Protein AF-F7RRT3-F1 (afdb_monomer_lite)

pLDDT: mean 93.87, std 8.5, range [53.25, 98.69]

Radius of gyration: 14.4 Å; chains: 1; bounding box: 31×27×45 Å

Foldseek 3Di:
DQLVLLVVVCVVQVQQFLQARHDDPDDDPDDPVVSVVVSVVRRVVLSVCSVLLVLLLVVCVQWDFDPDWDPPDKLVRLQVLSCVPRNHGGSSSNVSSCVSNVWDWDDDPVDSIITTRTDPVSSVVSSVD

Secondary structure (DSSP, 8-state):
-HHHHHHHHHHHSTTEETTEESS-SS-S---HHHHHHHHHHHHHHHHH-HHHHHHHHHHHTTSPEEEEEEEEEEHHHHHHHHHHHH----HHHHHHHHHHTT--EEE-TTSS-EEEEE-HHHHHHHHH-

Sequence (129 aa):
MSKEQIQAVIDLIPELTDFGIGIYKKGRGLSQKEKSDEFSKSQADLLKSTEAFNKTVEWLSQVKQIKNINSKRSSYGLKDLAEKKIGYITNGVFIAAAVHSGFKYKIDENSPNALFNMSEKSLKEIEKA

Structure (mmCIF, N/CA/C/O backbone):
data_AF-F7RRT3-F1
#
_entry.id   AF-F7RRT3-F1
#
loop_
_atom_site.group_PDB
_atom_site.id
_atom_site.type_symbol
_atom_site.label_atom_id
_atom_site.label_alt_id
_atom_site.label_comp_id
_atom_site.label_asym_id
_atom_site.label_entity_id
_atom_site.label_seq_id
_atom_site.pdbx_PDB_ins_code
_atom_site.Cartn_x
_atom_site.Cartn_y
_atom_site.Cartn_z
_atom_site.occupancy
_atom_site.B_iso_or_equiv
_atom_site.auth_seq_id
_atom_site.auth_comp_id
_atom_site.auth_asym_id
_atom_site.auth_atom_id
_atom_site.pdbx_PDB_model_num
ATOM 1 N N . MET A 1 1 ? 9.809 -13.742 4.500 1.00 66.31 1 MET A N 1
ATOM 2 C CA . MET A 1 1 ? 8.395 -13.645 4.928 1.00 66.31 1 MET A CA 1
ATOM 3 C C . MET A 1 1 ? 7.698 -12.456 4.271 1.00 66.31 1 MET A C 1
ATOM 5 O O . MET A 1 1 ? 6.701 -12.660 3.596 1.00 66.31 1 MET A O 1
ATOM 9 N N . SER A 1 2 ? 8.209 -11.228 4.414 1.00 85.88 2 SER A N 1
ATOM 10 C CA . SER A 1 2 ? 7.563 -10.025 3.860 1.00 85.88 2 SER A CA 1
ATOM 11 C C . SER A 1 2 ? 7.653 -9.888 2.339 1.00 85.88 2 SER A C 1
ATOM 13 O O . SER A 1 2 ? 6.704 -9.425 1.717 1.00 85.88 2 SER A O 1
ATOM 15 N N . LYS A 1 3 ? 8.735 -10.356 1.704 1.00 95.50 3 LYS A N 1
ATOM 16 C CA . LYS A 1 3 ? 8.825 -10.385 0.235 1.00 95.50 3 LYS A CA 1
ATOM 17 C C . LYS A 1 3 ? 7.780 -11.319 -0.382 1.00 95.50 3 LYS A C 1
ATOM 19 O O . LYS A 1 3 ? 7.145 -10.955 -1.362 1.00 95.50 3 LYS A O 1
ATOM 24 N N . GLU A 1 4 ? 7.581 -12.500 0.200 1.00 97.19 4 GLU A N 1
ATOM 25 C CA . GLU A 1 4 ? 6.590 -13.474 -0.267 1.00 97.19 4 GLU A CA 1
ATOM 26 C C . GLU A 1 4 ? 5.161 -12.948 -0.076 1.00 97.19 4 GLU A C 1
ATOM 28 O O . GLU A 1 4 ? 4.304 -13.174 -0.923 1.00 97.19 4 GLU A O 1
ATOM 33 N N . GLN A 1 5 ? 4.911 -12.186 0.996 1.00 97.94 5 GLN A N 1
ATOM 34 C CA . GLN A 1 5 ? 3.630 -11.506 1.216 1.00 97.94 5 GLN A CA 1
ATOM 35 C C . GLN A 1 5 ? 3.369 -10.419 0.167 1.00 97.94 5 GLN A C 1
ATOM 37 O O . GLN A 1 5 ? 2.262 -10.339 -0.356 1.00 97.94 5 GLN A O 1
ATOM 42 N N . ILE A 1 6 ? 4.382 -9.618 -0.179 1.00 98.06 6 ILE A N 1
ATOM 43 C CA . ILE A 1 6 ? 4.279 -8.633 -1.265 1.00 98.06 6 ILE A CA 1
ATOM 44 C C . ILE A 1 6 ? 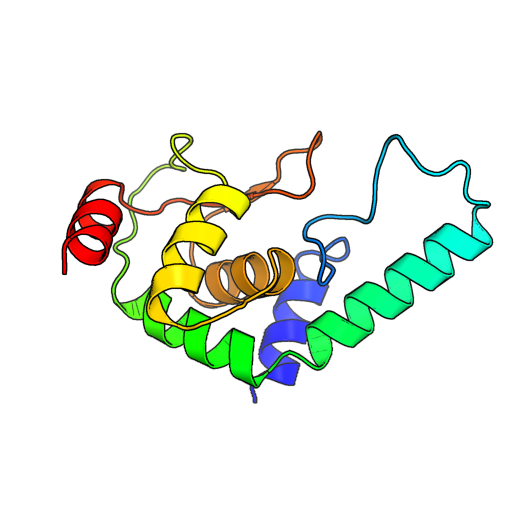4.034 -9.344 -2.603 1.00 98.06 6 ILE A C 1
ATOM 46 O O . ILE A 1 6 ? 3.147 -8.936 -3.350 1.00 98.06 6 ILE A O 1
ATOM 50 N N . GLN A 1 7 ? 4.763 -10.430 -2.881 1.00 98.19 7 GLN A N 1
ATOM 51 C CA . GLN A 1 7 ? 4.581 -11.222 -4.098 1.00 98.19 7 GLN A CA 1
ATOM 52 C C . GLN A 1 7 ? 3.156 -11.772 -4.204 1.00 98.19 7 GLN A C 1
ATOM 54 O O . GLN A 1 7 ? 2.533 -11.611 -5.242 1.00 98.19 7 GLN A O 1
ATOM 59 N N . ALA A 1 8 ? 2.598 -12.320 -3.122 1.00 98.25 8 ALA A N 1
ATOM 60 C CA . ALA A 1 8 ? 1.225 -12.820 -3.121 1.00 98.25 8 ALA A CA 1
ATOM 61 C C . ALA A 1 8 ? 0.192 -11.726 -3.458 1.00 98.25 8 ALA A C 1
ATOM 63 O O . ALA A 1 8 ? -0.829 -12.003 -4.086 1.00 98.25 8 ALA A O 1
ATOM 64 N N . VAL A 1 9 ? 0.449 -10.472 -3.064 1.00 98.12 9 VAL A N 1
ATOM 65 C CA . VAL A 1 9 ? -0.416 -9.348 -3.446 1.00 98.12 9 VAL A CA 1
ATOM 66 C C . VAL A 1 9 ? -0.211 -8.946 -4.907 1.00 98.12 9 VAL A C 1
ATOM 68 O O . VAL A 1 9 ? -1.193 -8.635 -5.575 1.00 98.12 9 VAL A O 1
ATOM 71 N N . ILE A 1 10 ? 1.021 -8.980 -5.423 1.00 97.94 10 ILE A N 1
ATOM 72 C CA . ILE A 1 10 ? 1.294 -8.776 -6.855 1.00 97.94 10 ILE A CA 1
ATOM 73 C C . ILE A 1 10 ? 0.603 -9.859 -7.692 1.00 97.94 10 ILE A C 1
ATOM 75 O O . ILE A 1 10 ? 0.004 -9.546 -8.712 1.00 97.94 10 ILE A O 1
ATOM 79 N N . ASP A 1 11 ? 0.605 -11.113 -7.247 1.00 98.00 11 ASP A N 1
ATOM 80 C CA . ASP A 1 11 ? -0.073 -12.203 -7.955 1.00 98.00 11 ASP A CA 1
ATOM 81 C C . ASP A 1 11 ? -1.597 -11.978 -8.009 1.00 98.00 11 ASP A C 1
ATOM 83 O O . ASP A 1 11 ? -2.248 -12.316 -8.999 1.00 98.00 11 ASP A O 1
ATOM 87 N N . LEU A 1 12 ? -2.171 -11.358 -6.969 1.00 97.69 12 LEU A N 1
ATOM 88 C CA . LEU A 1 12 ? -3.580 -10.954 -6.931 1.00 97.69 12 LEU A CA 1
ATOM 89 C C . LEU A 1 12 ? -3.862 -9.695 -7.769 1.00 97.69 12 LEU A C 1
ATOM 91 O O . LEU A 1 12 ? -4.939 -9.568 -8.351 1.00 97.69 12 LEU A O 1
ATOM 95 N N . ILE A 1 13 ? -2.920 -8.753 -7.804 1.00 97.06 13 ILE A N 1
ATOM 96 C CA . ILE A 1 13 ? -3.023 -7.470 -8.503 1.00 97.06 13 ILE A CA 1
ATOM 97 C C . ILE A 1 13 ? -1.777 -7.303 -9.384 1.00 97.06 13 ILE A C 1
ATOM 99 O O . ILE A 1 13 ? -0.849 -6.588 -8.998 1.00 97.06 13 ILE A O 1
ATOM 103 N N . PRO A 1 14 ? -1.738 -7.923 -10.581 1.00 96.88 14 PRO A N 1
ATOM 104 C CA . PRO A 1 14 ? -0.530 -7.939 -11.407 1.00 96.88 14 PRO A CA 1
ATOM 105 C C . PRO A 1 14 ? -0.040 -6.553 -11.816 1.00 96.88 14 PRO A C 1
ATOM 107 O O . PRO A 1 14 ? 1.153 -6.368 -12.014 1.00 96.88 14 PRO A O 1
ATOM 110 N N . GLU A 1 15 ? -0.942 -5.571 -11.908 1.00 95.56 15 GLU A N 1
ATOM 111 C CA . GLU A 1 15 ? -0.616 -4.174 -12.217 1.00 95.56 15 GLU A CA 1
ATOM 112 C C . GLU A 1 15 ? 0.027 -3.417 -11.042 1.00 95.56 15 GLU A C 1
ATOM 114 O O . GLU A 1 15 ? 0.425 -2.265 -11.212 1.00 95.56 15 GLU A O 1
ATOM 119 N N . LEU A 1 16 ? 0.120 -4.012 -9.849 1.00 97.38 16 LEU A N 1
ATOM 120 C CA . LEU A 1 16 ? 0.699 -3.355 -8.684 1.00 97.38 16 LEU A CA 1
ATOM 121 C C . LEU A 1 16 ? 2.217 -3.187 -8.841 1.00 97.38 16 LEU A C 1
ATOM 123 O O . LEU A 1 16 ? 2.965 -4.135 -9.092 1.00 97.38 16 LEU A O 1
ATOM 127 N N . THR A 1 17 ? 2.661 -1.953 -8.634 1.00 97.19 17 THR A N 1
ATOM 128 C CA . THR A 1 17 ? 4.058 -1.516 -8.650 1.00 97.19 17 THR A CA 1
ATOM 129 C C . THR A 1 17 ? 4.334 -0.618 -7.447 1.00 97.19 17 THR A C 1
ATOM 131 O O . THR A 1 17 ? 3.407 -0.246 -6.729 1.00 97.19 17 THR A O 1
ATOM 134 N N . ASP A 1 18 ? 5.588 -0.220 -7.227 1.00 96.62 18 ASP A N 1
ATOM 135 C CA . ASP A 1 18 ? 5.954 0.698 -6.139 1.00 96.62 18 ASP A CA 1
ATOM 136 C C . ASP A 1 18 ? 5.237 2.062 -6.257 1.00 96.62 18 ASP A C 1
ATOM 138 O O . ASP A 1 18 ? 4.885 2.688 -5.259 1.00 96.62 18 ASP A O 1
ATOM 142 N N . PHE A 1 19 ? 4.896 2.489 -7.477 1.00 94.38 19 PHE A N 1
ATOM 143 C CA . PHE A 1 19 ? 4.110 3.703 -7.720 1.00 94.38 19 PHE A CA 1
ATOM 144 C C . PHE A 1 19 ? 2.623 3.574 -7.316 1.00 94.38 19 PHE A C 1
ATOM 146 O O . PHE A 1 19 ? 1.966 4.570 -6.994 1.00 94.38 19 PHE A O 1
ATOM 153 N N . GLY A 1 20 ? 2.078 2.357 -7.310 1.00 95.44 20 GLY A N 1
ATOM 154 C CA . GLY A 1 20 ? 0.651 2.072 -7.161 1.00 95.44 20 GLY A CA 1
ATOM 155 C C . GLY A 1 20 ? 0.150 1.149 -8.271 1.00 95.44 20 GLY A C 1
ATOM 156 O O . GLY A 1 20 ? 0.874 0.260 -8.712 1.00 95.44 20 GLY A O 1
ATOM 157 N N . ILE A 1 21 ? -1.090 1.346 -8.722 1.00 94.62 21 ILE A N 1
ATOM 158 C CA . ILE A 1 21 ? -1.680 0.545 -9.806 1.00 94.62 21 ILE A CA 1
ATOM 159 C C . ILE A 1 21 ? -1.239 1.080 -11.176 1.00 94.62 21 ILE A C 1
ATOM 161 O O . ILE A 1 21 ? -1.598 2.188 -11.582 1.00 94.62 21 ILE A O 1
ATOM 165 N N . GLY A 1 22 ? -0.464 0.275 -11.899 1.00 90.44 22 GLY A N 1
ATOM 166 C CA . GLY A 1 22 ? 0.134 0.628 -13.179 1.00 90.44 22 GLY A CA 1
ATOM 167 C C . GLY A 1 22 ? 1.227 1.697 -13.063 1.00 90.44 22 GLY A C 1
ATOM 168 O O . GLY A 1 22 ? 1.635 2.106 -11.980 1.00 90.44 22 GLY A O 1
ATOM 169 N N . ILE A 1 23 ? 1.699 2.164 -14.217 1.00 75.81 23 ILE A N 1
ATOM 170 C CA . ILE A 1 23 ? 2.819 3.110 -14.357 1.00 75.81 23 ILE A CA 1
ATOM 171 C C . ILE A 1 23 ? 2.483 4.201 -15.381 1.00 75.81 23 ILE A C 1
ATOM 173 O O . ILE A 1 23 ? 3.160 4.345 -16.384 1.00 75.81 23 ILE A O 1
ATOM 177 N N . TYR A 1 24 ? 1.414 4.971 -15.164 1.00 66.81 24 TYR A N 1
ATOM 178 C CA . TYR A 1 24 ? 0.993 6.086 -16.040 1.00 66.81 24 TYR A CA 1
ATOM 179 C C . TYR A 1 24 ? 0.186 5.672 -17.293 1.00 66.81 24 TYR A C 1
ATOM 181 O O . TYR A 1 24 ? 0.718 5.257 -18.319 1.00 66.81 24 TYR A O 1
ATOM 189 N N . LYS A 1 25 ? -1.137 5.907 -17.268 1.00 55.31 25 LYS A N 1
ATOM 190 C CA . LYS A 1 25 ? -2.014 5.721 -18.446 1.00 55.31 25 LYS A CA 1
ATOM 191 C C . LYS A 1 25 ? -1.926 6.862 -19.480 1.00 55.31 25 LYS A C 1
ATOM 193 O O . LYS A 1 25 ? -2.385 6.684 -20.603 1.00 55.31 25 LYS A O 1
ATOM 198 N N . LYS A 1 26 ? -1.379 8.040 -19.126 1.00 53.25 26 LYS A N 1
ATOM 199 C CA . LYS A 1 26 ? -1.503 9.279 -19.935 1.00 53.25 26 LYS A CA 1
ATOM 200 C C . LYS A 1 26 ? -0.270 10.210 -20.003 1.00 53.25 26 LYS A C 1
ATOM 202 O O . LYS A 1 26 ? -0.446 11.387 -20.299 1.00 53.25 26 LYS A O 1
ATOM 207 N N . GLY A 1 27 ? 0.971 9.770 -19.763 1.00 60.12 27 GLY A N 1
ATOM 208 C CA . GLY A 1 27 ? 2.091 10.726 -19.836 1.00 60.12 27 GLY A CA 1
ATOM 209 C C . GLY A 1 27 ? 3.503 10.151 -19.803 1.00 60.12 27 GLY A C 1
ATOM 210 O O . GLY A 1 27 ? 3.735 9.150 -19.139 1.00 60.12 27 GLY A O 1
ATOM 211 N N . ARG A 1 28 ? 4.397 10.863 -20.514 1.00 65.94 28 ARG A N 1
ATOM 212 C CA . ARG A 1 28 ? 5.864 10.740 -20.718 1.00 65.94 28 ARG A CA 1
ATOM 213 C C . ARG A 1 28 ? 6.338 10.435 -22.140 1.00 65.94 28 ARG A C 1
ATOM 215 O O . ARG A 1 28 ? 7.524 10.569 -22.396 1.00 65.94 28 ARG A O 1
ATOM 222 N N . GLY A 1 29 ? 5.448 10.0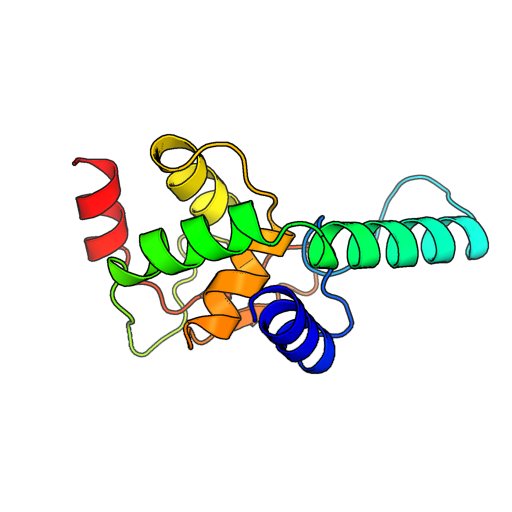98 -23.078 1.00 76.19 29 GLY A N 1
ATOM 223 C CA . GLY A 1 29 ? 5.856 9.844 -24.472 1.00 76.19 29 GLY A CA 1
ATOM 224 C C . GLY A 1 29 ? 6.778 8.628 -24.642 1.00 76.19 29 GLY A C 1
ATOM 225 O O . GLY A 1 29 ? 7.405 8.486 -25.685 1.00 76.19 29 GLY A O 1
ATOM 226 N N . LEU A 1 30 ? 6.853 7.763 -23.625 1.00 80.62 30 LEU A N 1
ATOM 227 C CA . LEU A 1 30 ? 7.702 6.578 -23.612 1.00 80.62 30 LEU A CA 1
ATOM 228 C C . LEU A 1 30 ? 7.277 5.577 -24.686 1.00 80.62 30 LEU A C 1
ATOM 230 O O . LEU A 1 30 ? 6.081 5.332 -24.905 1.00 80.62 30 LEU A O 1
ATOM 234 N N . SER A 1 31 ? 8.273 4.940 -25.291 1.00 87.81 31 SER A N 1
ATOM 235 C CA . SER A 1 31 ? 8.092 3.749 -26.108 1.00 87.81 31 SER A CA 1
ATOM 236 C C . SER A 1 31 ? 7.513 2.597 -25.280 1.00 87.81 31 SER A C 1
ATOM 238 O O . SER A 1 31 ? 7.559 2.580 -24.048 1.00 87.81 31 SER A O 1
ATOM 240 N N . GLN A 1 32 ? 6.977 1.581 -25.959 1.00 86.69 32 GLN A N 1
ATOM 241 C CA . GLN A 1 32 ? 6.447 0.396 -25.275 1.00 86.69 32 GLN A CA 1
ATOM 242 C C . GLN A 1 32 ? 7.526 -0.354 -24.488 1.00 86.69 32 GLN A C 1
ATOM 244 O O . GLN A 1 32 ? 7.237 -0.893 -23.422 1.00 86.69 32 GLN A O 1
ATOM 249 N N . LYS A 1 33 ? 8.771 -0.342 -24.980 1.00 89.25 33 LYS A N 1
ATOM 250 C CA . LYS A 1 33 ? 9.903 -0.948 -24.283 1.00 89.25 33 LYS A CA 1
ATOM 251 C C . LYS A 1 33 ? 10.207 -0.209 -22.980 1.00 89.25 33 LYS A C 1
ATOM 253 O O . LYS A 1 33 ? 10.260 -0.841 -21.937 1.00 89.25 33 LYS A O 1
ATOM 258 N N . GLU A 1 34 ? 10.326 1.116 -23.025 1.00 89.44 34 GLU A N 1
ATOM 259 C CA . GLU A 1 34 ? 10.611 1.919 -21.828 1.00 89.44 34 GLU A CA 1
ATOM 260 C C . GLU A 1 34 ? 9.514 1.784 -20.771 1.00 89.44 34 GLU A C 1
ATOM 262 O O . GLU A 1 34 ? 9.819 1.676 -19.590 1.00 89.44 34 GLU A O 1
ATOM 267 N N . LYS A 1 35 ? 8.240 1.710 -21.181 1.00 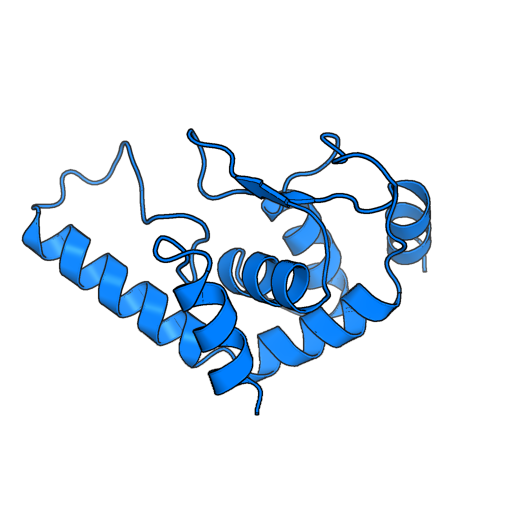88.12 35 LYS A N 1
ATOM 268 C CA . LYS A 1 35 ? 7.145 1.410 -20.247 1.00 88.12 35 LYS A CA 1
ATOM 269 C C . LYS A 1 35 ? 7.319 0.040 -19.601 1.00 88.12 35 LYS A C 1
ATOM 271 O O . LYS A 1 35 ? 7.175 -0.080 -18.393 1.00 88.12 35 LYS A O 1
ATOM 276 N N . SER A 1 36 ? 7.633 -0.989 -20.385 1.00 90.19 36 SER A N 1
ATOM 277 C CA . SER A 1 36 ? 7.874 -2.326 -19.834 1.0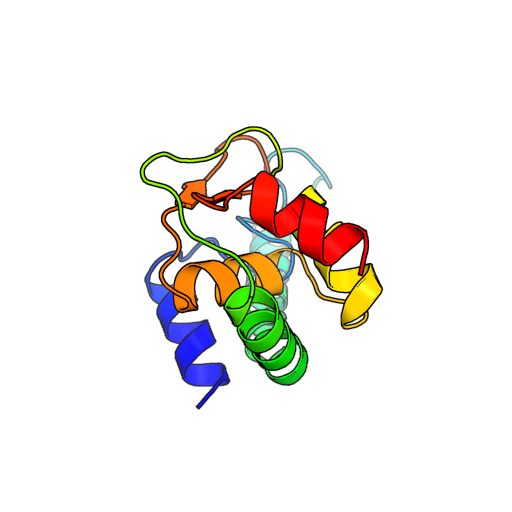0 90.19 36 SER A CA 1
ATOM 278 C C . SER A 1 36 ? 9.044 -2.322 -18.847 1.00 90.19 36 SER A C 1
ATOM 280 O O . SER A 1 36 ? 8.926 -2.890 -17.766 1.00 90.19 36 SER A O 1
ATOM 282 N N . ASP A 1 37 ? 10.140 -1.643 -19.188 1.00 91.62 37 ASP A N 1
ATOM 283 C CA . ASP A 1 37 ? 11.331 -1.547 -18.344 1.00 91.62 37 ASP A CA 1
ATOM 284 C C . ASP A 1 37 ? 11.033 -0.773 -17.042 1.00 91.62 37 ASP A C 1
ATOM 286 O O . ASP A 1 37 ? 11.402 -1.225 -15.956 1.00 91.62 37 ASP A O 1
ATOM 290 N N . GLU A 1 38 ? 10.308 0.354 -17.117 1.00 92.00 38 GLU A N 1
ATOM 291 C CA . GLU A 1 38 ? 9.854 1.109 -15.939 1.00 92.00 38 GLU A CA 1
ATOM 292 C C . GLU A 1 38 ? 8.910 0.282 -15.058 1.00 92.00 38 GLU A C 1
ATOM 294 O O . GLU A 1 38 ? 9.043 0.300 -13.833 1.00 92.00 38 GLU A O 1
ATOM 299 N N . PHE A 1 39 ? 7.992 -0.474 -15.664 1.00 93.88 39 PHE A N 1
ATOM 300 C CA . PHE A 1 39 ? 7.057 -1.335 -14.944 1.00 93.88 39 PHE A CA 1
ATOM 301 C C . PHE A 1 39 ? 7.794 -2.431 -14.181 1.00 93.88 39 PHE A C 1
ATOM 303 O O . PHE A 1 39 ? 7.639 -2.550 -12.965 1.00 93.88 39 PHE A O 1
ATOM 310 N N . SER A 1 40 ? 8.636 -3.199 -14.877 1.00 94.62 40 SER A N 1
ATOM 311 C CA . SER A 1 40 ? 9.406 -4.285 -14.273 1.00 94.62 40 SER A CA 1
ATOM 312 C C . SER A 1 40 ? 10.330 -3.771 -13.175 1.00 94.62 40 SER A C 1
ATOM 314 O O . SER A 1 40 ? 10.426 -4.389 -12.115 1.00 94.62 40 SER A O 1
ATOM 316 N N . LYS A 1 41 ? 10.964 -2.610 -13.383 1.00 95.81 41 LYS A N 1
ATOM 317 C CA . LYS A 1 41 ? 11.774 -1.962 -12.351 1.00 95.81 41 LYS A CA 1
ATOM 318 C C . LYS A 1 41 ? 10.929 -1.571 -11.138 1.00 95.81 41 LYS A C 1
ATOM 320 O O . LYS A 1 41 ? 11.291 -1.926 -10.022 1.00 95.81 41 LYS A O 1
ATOM 325 N N . SER A 1 42 ? 9.800 -0.895 -11.341 1.00 96.06 42 SER A N 1
ATOM 326 C CA . SER A 1 42 ? 8.947 -0.437 -10.240 1.00 96.06 42 SER A CA 1
ATOM 327 C C . SER A 1 42 ? 8.330 -1.601 -9.455 1.00 96.06 42 SER A C 1
ATOM 329 O O . SER A 1 42 ? 8.235 -1.536 -8.232 1.00 96.06 42 SER A O 1
ATOM 331 N N . GLN A 1 43 ? 7.965 -2.704 -10.111 1.00 96.75 43 GLN A N 1
ATOM 332 C CA . GLN A 1 43 ? 7.515 -3.915 -9.420 1.00 96.75 43 GLN A CA 1
ATOM 333 C C . GLN A 1 43 ? 8.658 -4.594 -8.641 1.00 96.75 43 GLN A C 1
ATOM 335 O O . GLN A 1 43 ? 8.464 -5.038 -7.508 1.00 96.75 43 GLN A O 1
ATOM 340 N N . ALA A 1 44 ? 9.872 -4.628 -9.202 1.00 97.38 44 ALA A N 1
ATOM 341 C CA . ALA A 1 44 ? 11.047 -5.147 -8.505 1.00 97.38 44 ALA A CA 1
ATOM 342 C C . ALA A 1 44 ? 11.437 -4.295 -7.286 1.00 97.38 44 ALA A C 1
ATOM 344 O O . ALA A 1 44 ? 11.907 -4.843 -6.289 1.00 97.38 44 ALA A O 1
ATOM 345 N N . ASP A 1 45 ? 11.250 -2.978 -7.353 1.00 97.75 45 ASP A N 1
ATOM 346 C CA . ASP A 1 45 ? 11.494 -2.074 -6.230 1.00 97.75 45 ASP A CA 1
ATOM 347 C C . ASP A 1 45 ? 10.455 -2.286 -5.119 1.00 97.75 45 ASP A C 1
ATOM 349 O O . ASP A 1 45 ? 10.842 -2.442 -3.961 1.00 97.75 45 ASP A O 1
ATOM 353 N N . LEU A 1 46 ? 9.173 -2.475 -5.461 1.00 97.75 46 LEU A N 1
ATOM 354 C CA . LEU A 1 46 ? 8.137 -2.849 -4.490 1.00 97.75 46 LEU A CA 1
ATOM 355 C C . LEU A 1 46 ? 8.496 -4.136 -3.731 1.00 97.75 46 LEU A C 1
ATOM 357 O O . LEU A 1 46 ? 8.396 -4.184 -2.507 1.00 97.75 46 LEU A O 1
ATOM 361 N N . LEU A 1 47 ? 8.973 -5.167 -4.436 1.00 97.75 47 LEU A N 1
ATOM 362 C CA . LEU A 1 47 ? 9.399 -6.436 -3.827 1.00 97.75 47 LEU A CA 1
ATOM 363 C C . LEU A 1 47 ? 10.575 -6.291 -2.847 1.00 97.75 47 LEU A C 1
ATOM 365 O O . LEU A 1 47 ? 10.772 -7.160 -1.994 1.00 97.75 47 LEU A O 1
ATOM 369 N N . LYS A 1 48 ? 11.376 -5.228 -2.969 1.00 97.56 48 LYS A N 1
ATOM 370 C CA . LYS A 1 48 ? 12.495 -4.933 -2.062 1.00 97.56 48 LYS A CA 1
ATOM 371 C C . LYS A 1 48 ? 12.068 -4.095 -0.856 1.00 97.56 48 LYS A C 1
ATOM 373 O O . LYS A 1 48 ? 12.784 -4.102 0.143 1.00 97.56 48 LYS A O 1
ATOM 378 N N . SER A 1 49 ? 10.914 -3.430 -0.906 1.00 97.19 49 SER A N 1
ATOM 379 C CA . SER A 1 49 ? 10.396 -2.517 0.128 1.00 97.19 49 SER A CA 1
ATOM 380 C C . SER A 1 49 ? 9.833 -3.229 1.370 1.00 97.19 49 SER A C 1
ATOM 382 O O . SER A 1 49 ? 8.799 -2.852 1.920 1.00 97.19 49 SER A O 1
ATOM 384 N N . THR A 1 50 ? 10.515 -4.271 1.844 1.00 97.88 50 THR A N 1
ATOM 385 C CA . THR A 1 50 ? 10.048 -5.161 2.917 1.00 97.88 50 THR A CA 1
ATOM 386 C C . THR A 1 50 ? 9.951 -4.481 4.282 1.00 97.88 50 THR A C 1
ATOM 388 O O . THR A 1 50 ? 9.020 -4.757 5.038 1.00 97.88 50 THR A O 1
ATOM 391 N N . GLU A 1 51 ? 10.879 -3.579 4.607 1.00 97.31 51 GLU A N 1
ATOM 392 C CA . GLU A 1 51 ? 10.851 -2.823 5.864 1.00 97.31 51 GLU A CA 1
ATOM 393 C C . GLU A 1 51 ? 9.665 -1.849 5.903 1.00 97.31 51 GLU A C 1
ATOM 395 O O . GLU A 1 51 ? 8.892 -1.844 6.862 1.00 97.31 51 GLU A O 1
ATOM 400 N N . ALA A 1 52 ? 9.488 -1.066 4.835 1.00 98.00 52 ALA A N 1
ATOM 401 C CA . ALA A 1 52 ? 8.376 -0.131 4.687 1.00 98.00 52 ALA A CA 1
ATOM 402 C C . ALA A 1 52 ? 7.021 -0.861 4.716 1.00 98.00 52 ALA A C 1
ATOM 404 O O . ALA A 1 52 ? 6.083 -0.414 5.380 1.00 98.00 52 ALA A O 1
ATOM 405 N N . PHE A 1 53 ? 6.938 -2.022 4.062 1.00 98.56 53 PHE A N 1
ATOM 406 C CA . PHE A 1 53 ? 5.768 -2.894 4.105 1.00 98.56 53 PHE A CA 1
ATOM 407 C C . PHE A 1 53 ? 5.426 -3.326 5.533 1.00 98.56 53 PHE A C 1
ATOM 409 O O . PHE A 1 53 ? 4.298 -3.118 5.973 1.00 98.56 53 PHE A O 1
ATOM 416 N N . ASN A 1 54 ? 6.396 -3.847 6.289 1.00 98.31 54 ASN A N 1
ATOM 417 C CA . ASN A 1 54 ? 6.168 -4.308 7.660 1.00 98.31 54 ASN A CA 1
ATOM 418 C C . ASN A 1 54 ? 5.692 -3.179 8.584 1.00 98.31 54 ASN A C 1
ATOM 420 O O . ASN A 1 54 ? 4.706 -3.353 9.299 1.00 98.31 54 ASN A O 1
ATOM 424 N N . LYS A 1 55 ? 6.332 -2.002 8.518 1.00 97.94 55 LYS A N 1
ATOM 425 C CA . LYS A 1 55 ? 5.899 -0.816 9.279 1.00 97.94 55 LYS A CA 1
ATOM 426 C C . LYS A 1 55 ? 4.471 -0.406 8.924 1.00 97.94 55 LYS A C 1
ATOM 428 O O . LYS A 1 55 ? 3.696 -0.016 9.793 1.00 97.94 55 LYS A O 1
ATOM 433 N N . THR A 1 56 ? 4.108 -0.518 7.647 1.00 98.50 56 THR A N 1
ATOM 434 C CA . THR A 1 56 ? 2.758 -0.185 7.186 1.00 98.50 56 THR A CA 1
ATOM 435 C C . THR A 1 56 ? 1.730 -1.199 7.681 1.00 98.50 56 THR A C 1
ATOM 437 O O . THR A 1 56 ? 0.667 -0.793 8.139 1.00 98.50 56 THR A O 1
ATOM 440 N N . VAL A 1 57 ? 2.039 -2.499 7.663 1.00 98.44 57 VAL A N 1
ATOM 441 C CA . VAL A 1 57 ? 1.177 -3.547 8.243 1.00 98.44 57 VAL A CA 1
ATOM 442 C C . VAL A 1 57 ? 0.958 -3.312 9.741 1.00 98.44 57 VAL A C 1
ATOM 444 O O . VAL A 1 57 ? -0.173 -3.393 10.219 1.00 98.44 57 VAL A O 1
ATOM 447 N N . GLU A 1 58 ? 2.014 -2.963 10.478 1.00 98.06 58 GLU A N 1
ATOM 448 C CA . GLU A 1 58 ? 1.914 -2.632 11.901 1.00 98.06 58 GLU A CA 1
ATOM 449 C C . GLU A 1 58 ? 1.031 -1.397 12.133 1.00 98.06 58 GLU A C 1
ATOM 451 O O . GLU A 1 58 ? 0.120 -1.429 12.962 1.00 98.06 58 GLU A O 1
ATOM 456 N N . TRP A 1 59 ? 1.217 -0.332 11.353 1.00 97.94 59 TRP A N 1
ATOM 457 C CA . TRP A 1 59 ? 0.363 0.856 11.417 1.00 97.94 59 TRP A CA 1
ATOM 458 C C . TRP A 1 59 ? -1.109 0.529 11.115 1.00 97.94 59 TRP A C 1
ATOM 460 O O . TRP A 1 59 ? -2.015 0.962 11.831 1.00 97.94 59 TRP A O 1
ATOM 470 N N . LEU A 1 60 ? -1.354 -0.303 10.100 1.00 98.25 60 LEU A N 1
ATOM 471 C CA . LEU A 1 60 ? -2.689 -0.736 9.688 1.00 98.25 60 LEU A CA 1
ATOM 472 C C . LEU A 1 60 ? -3.407 -1.583 10.742 1.00 98.25 60 LEU A C 1
ATOM 474 O O . LEU A 1 60 ? -4.638 -1.603 10.747 1.00 98.25 60 LEU A O 1
ATOM 478 N N . SER A 1 61 ? -2.685 -2.228 11.662 1.00 97.69 61 SER A N 1
ATOM 479 C CA . SER A 1 61 ? -3.290 -3.019 12.744 1.00 97.69 61 SER A CA 1
ATOM 480 C C . SER A 1 61 ? -4.169 -2.181 13.691 1.00 97.69 61 SER A C 1
ATOM 482 O O . SER A 1 61 ? -5.063 -2.708 14.353 1.00 97.69 61 SER A O 1
ATOM 484 N N . GLN A 1 62 ? -3.971 -0.859 13.705 1.00 97.06 62 GLN A N 1
ATOM 485 C CA . GLN A 1 62 ? -4.752 0.108 14.481 1.00 97.06 62 GLN A CA 1
ATOM 486 C C . GLN A 1 62 ? -6.001 0.600 13.724 1.00 97.06 62 GLN A C 1
ATOM 488 O O . GLN A 1 62 ? -6.911 1.196 14.312 1.00 97.06 62 GLN A O 1
ATOM 493 N N . VAL A 1 63 ? -6.068 0.369 12.409 1.00 97.88 63 VAL A N 1
ATOM 494 C CA . VAL A 1 63 ? -7.138 0.866 11.539 1.00 97.88 63 VAL A CA 1
ATOM 495 C C . VAL A 1 63 ? -8.300 -0.122 11.524 1.00 97.88 63 VAL A C 1
ATOM 497 O O . VAL A 1 63 ? -8.171 -1.281 11.137 1.00 97.88 63 VAL A O 1
ATOM 500 N N . LYS A 1 64 ? -9.493 0.349 11.897 1.00 97.75 64 LYS A N 1
ATOM 501 C CA . LYS A 1 64 ? -10.695 -0.492 11.915 1.00 97.75 64 LYS A CA 1
ATOM 502 C C . LYS A 1 64 ? -11.295 -0.627 10.519 1.00 97.75 64 LYS A C 1
ATOM 504 O O . LYS A 1 64 ? -11.422 0.358 9.789 1.00 97.75 64 LYS A O 1
ATOM 509 N N . GLN A 1 65 ? -11.750 -1.831 10.192 1.00 97.94 65 GLN A N 1
ATOM 510 C CA . GLN A 1 65 ? -12.517 -2.097 8.978 1.00 97.94 65 GLN A CA 1
ATOM 511 C C . GLN A 1 65 ? -13.991 -1.695 9.132 1.00 97.94 65 GLN A C 1
ATOM 513 O O . GLN A 1 65 ? -14.577 -1.797 10.211 1.00 97.94 65 GLN A O 1
ATOM 518 N N . ILE A 1 66 ? -14.613 -1.279 8.029 1.00 98.12 66 ILE A N 1
ATOM 519 C CA . ILE A 1 66 ? -16.065 -1.099 7.896 1.00 98.12 66 ILE A CA 1
ATOM 520 C C . ILE A 1 66 ? -16.628 -2.017 6.801 1.00 98.12 66 ILE A C 1
ATOM 522 O O . ILE A 1 66 ? -15.888 -2.615 6.022 1.00 98.12 66 ILE A O 1
ATOM 526 N N . LYS A 1 67 ? -17.959 -2.157 6.733 1.00 96.62 67 LYS A N 1
ATOM 527 C CA . LYS A 1 67 ? -18.610 -3.083 5.785 1.00 96.62 67 LYS A CA 1
ATOM 528 C C . LYS A 1 67 ? -18.411 -2.690 4.314 1.00 96.62 67 LYS A C 1
ATOM 530 O O . LYS A 1 67 ? -18.196 -3.571 3.482 1.00 96.62 67 LYS A O 1
ATOM 535 N N . ASN A 1 68 ? -18.480 -1.390 4.024 1.00 97.00 68 ASN A N 1
ATOM 536 C CA . ASN A 1 68 ? -18.462 -0.826 2.672 1.00 97.00 68 ASN A CA 1
ATOM 537 C C . ASN A 1 68 ? -17.125 -0.139 2.375 1.00 97.00 68 ASN A C 1
ATOM 539 O O . ASN A 1 68 ? -16.457 0.337 3.290 1.00 97.00 68 ASN A O 1
ATOM 543 N N . ILE A 1 69 ? -16.760 -0.039 1.096 1.00 98.00 69 ILE A N 1
ATOM 544 C CA . ILE A 1 69 ? -15.612 0.770 0.667 1.00 98.00 69 ILE A CA 1
ATOM 545 C C . ILE A 1 69 ? -15.834 2.227 1.087 1.00 98.00 69 ILE A C 1
ATOM 547 O O . ILE A 1 69 ? -16.901 2.795 0.843 1.00 98.00 69 ILE A O 1
ATOM 551 N N . ASN A 1 70 ? -14.825 2.828 1.715 1.00 96.44 70 ASN A N 1
ATOM 552 C CA . ASN A 1 70 ? -14.826 4.240 2.060 1.00 96.44 70 ASN A CA 1
ATOM 553 C C . ASN A 1 70 ? -14.183 5.035 0.917 1.00 96.44 70 ASN A C 1
ATOM 555 O O . ASN A 1 70 ? -13.015 4.834 0.600 1.00 96.44 70 ASN A O 1
ATOM 559 N N . SER A 1 71 ? -14.936 5.950 0.309 1.00 94.69 71 SER A N 1
ATOM 560 C CA . SER A 1 71 ? -14.461 6.796 -0.792 1.00 94.69 71 SER A CA 1
ATOM 561 C C . SER A 1 71 ? -13.912 8.156 -0.350 1.00 94.69 71 SER A C 1
ATOM 563 O O . SER A 1 71 ? -13.551 8.965 -1.199 1.00 94.69 71 SER A O 1
ATOM 565 N N . LYS A 1 72 ? -13.847 8.442 0.959 1.00 95.12 72 LYS A N 1
ATOM 566 C CA . LYS A 1 72 ? -13.377 9.744 1.470 1.00 95.12 72 LYS A CA 1
ATOM 567 C C . LYS A 1 72 ? -11.884 9.978 1.261 1.00 95.12 72 LYS A C 1
ATOM 569 O O . LYS A 1 72 ? -11.467 11.126 1.153 1.00 95.12 72 LYS A O 1
ATOM 574 N N . ARG A 1 73 ? -11.085 8.909 1.254 1.00 94.50 73 ARG A N 1
ATOM 575 C CA . ARG A 1 73 ? -9.632 8.957 1.068 1.00 94.50 73 ARG A CA 1
ATOM 576 C C . ARG A 1 73 ? -9.216 7.839 0.121 1.00 94.50 73 ARG A C 1
ATOM 578 O O . ARG A 1 73 ? -9.645 6.699 0.289 1.00 94.50 73 ARG A O 1
ATOM 585 N N . SER A 1 74 ? -8.383 8.172 -0.856 1.00 97.12 74 SER A N 1
ATOM 586 C CA . SER A 1 74 ? -7.687 7.182 -1.671 1.00 97.12 74 SER A CA 1
ATOM 587 C C . SER A 1 74 ? -6.439 6.670 -0.961 1.00 97.12 74 SER A C 1
ATOM 589 O O . SER A 1 74 ? -6.009 7.238 0.045 1.00 97.12 74 SER A O 1
ATOM 591 N N . SER A 1 75 ? -5.837 5.615 -1.501 1.00 97.69 75 SER A N 1
ATOM 592 C CA . SER A 1 75 ? -4.568 5.062 -1.035 1.00 97.69 75 SER A CA 1
ATOM 593 C C . SER A 1 75 ? -3.488 6.133 -0.919 1.00 97.69 75 SER A C 1
ATOM 595 O O . SER A 1 75 ? -2.760 6.114 0.058 1.00 97.69 75 SER A O 1
ATOM 597 N N . TYR A 1 76 ? -3.451 7.123 -1.817 1.00 96.31 76 TYR A N 1
ATOM 598 C CA . TYR A 1 76 ? -2.513 8.244 -1.732 1.00 96.31 76 TYR A CA 1
ATOM 599 C C . TYR A 1 76 ? -2.719 9.082 -0.461 1.00 96.31 76 TYR A C 1
ATOM 601 O O . TYR A 1 76 ? -1.782 9.313 0.296 1.00 96.31 76 TYR A O 1
ATOM 609 N N . GLY A 1 77 ? -3.963 9.478 -0.172 1.00 96.56 77 GLY A N 1
ATOM 610 C CA . GLY A 1 77 ? -4.268 10.250 1.038 1.00 96.56 77 GLY A CA 1
ATOM 611 C C . GLY A 1 77 ? -4.111 9.444 2.332 1.00 96.56 77 GLY A C 1
ATOM 612 O O . GLY A 1 77 ? -3.822 10.008 3.385 1.00 96.56 77 GLY A O 1
ATOM 613 N N . LEU A 1 78 ? -4.304 8.124 2.273 1.00 97.56 78 LEU A N 1
ATOM 614 C CA . LEU A 1 78 ? -4.066 7.221 3.401 1.00 97.56 78 LEU A CA 1
ATOM 615 C C . LEU A 1 78 ? -2.567 6.971 3.622 1.00 97.56 78 LEU A C 1
ATOM 617 O O . LEU A 1 78 ? -2.113 6.974 4.764 1.00 97.56 78 LEU A O 1
ATOM 621 N N . LYS A 1 79 ? -1.801 6.827 2.538 1.00 97.38 79 LYS A N 1
ATOM 622 C CA . LYS A 1 79 ? -0.340 6.740 2.532 1.00 97.38 79 LYS A CA 1
ATOM 623 C C . LYS A 1 79 ? 0.263 7.984 3.178 1.00 97.38 79 LYS A C 1
ATOM 625 O O . LYS A 1 79 ? 1.020 7.839 4.125 1.00 97.38 79 LYS A O 1
ATOM 630 N N . ASP A 1 80 ? -0.142 9.185 2.761 1.00 96.69 80 ASP A N 1
ATOM 631 C CA . ASP A 1 80 ? 0.338 10.444 3.357 1.00 96.69 80 ASP A CA 1
ATOM 632 C C . ASP A 1 80 ? 0.046 10.531 4.868 1.00 96.69 80 ASP A C 1
ATOM 634 O O . ASP A 1 80 ? 0.811 11.122 5.630 1.00 96.69 80 ASP A O 1
ATOM 638 N N . LEU A 1 81 ? -1.066 9.946 5.330 1.00 96.56 81 LEU A N 1
ATOM 639 C CA . LEU A 1 81 ? -1.376 9.876 6.758 1.00 96.56 81 LEU A CA 1
ATOM 640 C C . LEU A 1 81 ? -0.424 8.925 7.497 1.00 96.56 81 LEU A C 1
ATOM 642 O O . LEU A 1 81 ? 0.076 9.281 8.565 1.00 96.56 81 LEU A O 1
ATOM 646 N N . ALA A 1 82 ? -0.177 7.738 6.941 1.00 97.12 82 ALA A N 1
ATOM 647 C CA . ALA A 1 82 ? 0.761 6.776 7.508 1.00 97.12 82 ALA A CA 1
ATOM 648 C C . ALA A 1 82 ? 2.191 7.342 7.526 1.00 97.12 82 ALA A C 1
ATOM 650 O O . ALA A 1 82 ? 2.855 7.280 8.560 1.00 97.12 82 ALA A O 1
ATOM 651 N N . GLU A 1 83 ? 2.637 7.984 6.441 1.00 96.81 83 GLU A N 1
ATOM 652 C CA . GLU A 1 83 ? 3.989 8.546 6.310 1.00 96.81 83 GLU A CA 1
ATOM 653 C C . GLU A 1 83 ? 4.365 9.493 7.451 1.00 96.81 83 GLU A C 1
ATOM 655 O O . GLU A 1 83 ? 5.486 9.452 7.958 1.00 96.81 83 GLU A O 1
ATOM 660 N N . LYS A 1 84 ? 3.408 10.305 7.917 1.00 95.38 84 LYS A N 1
ATOM 661 C CA . LYS A 1 84 ? 3.602 11.223 9.052 1.00 95.38 84 LYS A CA 1
ATOM 662 C C . LYS A 1 84 ? 3.950 10.513 10.363 1.00 95.38 84 LYS A C 1
ATOM 664 O O . LYS A 1 84 ? 4.447 11.162 11.279 1.00 95.38 84 LYS A O 1
ATOM 669 N N . LYS A 1 85 ? 3.641 9.221 10.485 1.00 94.69 85 LYS A N 1
ATOM 670 C CA . LYS A 1 85 ? 3.836 8.420 11.702 1.00 94.69 85 LYS A CA 1
ATOM 671 C C . LYS A 1 85 ? 4.969 7.410 11.566 1.00 94.69 85 LYS A C 1
ATOM 673 O O . LYS A 1 85 ? 5.688 7.200 12.536 1.00 94.69 85 LYS A O 1
ATOM 678 N N . ILE A 1 86 ? 5.129 6.797 10.393 1.00 96.62 86 ILE A N 1
ATOM 679 C CA . ILE A 1 86 ? 6.069 5.678 10.194 1.00 96.62 86 ILE A CA 1
ATOM 680 C C . ILE A 1 86 ? 7.227 5.985 9.235 1.00 96.62 86 ILE A C 1
ATOM 682 O O . ILE A 1 86 ? 8.057 5.112 8.978 1.00 96.62 86 ILE A O 1
ATOM 686 N N . GLY A 1 87 ? 7.318 7.225 8.745 1.00 96.75 87 GLY A N 1
ATOM 687 C CA . GLY A 1 87 ? 8.300 7.638 7.747 1.00 96.75 87 GLY A CA 1
ATOM 688 C C . GLY A 1 87 ? 7.848 7.337 6.317 1.00 96.75 87 GLY A C 1
ATOM 689 O O . GLY A 1 87 ? 6.770 6.795 6.091 1.00 96.75 87 GLY A O 1
ATOM 690 N N . TYR A 1 88 ? 8.673 7.724 5.344 1.00 96.56 88 TYR A N 1
ATOM 691 C CA . TYR A 1 88 ? 8.342 7.623 3.920 1.00 96.56 88 TYR A CA 1
ATOM 692 C C . TYR A 1 88 ? 7.996 6.187 3.495 1.00 96.56 88 TYR A C 1
ATOM 694 O O . TYR A 1 88 ? 8.757 5.254 3.761 1.00 96.56 88 TYR A O 1
ATOM 702 N N . ILE A 1 89 ? 6.879 6.035 2.783 1.00 97.81 89 ILE A N 1
ATOM 703 C CA . ILE A 1 89 ? 6.435 4.785 2.164 1.00 97.81 89 ILE A CA 1
ATOM 704 C C . ILE A 1 89 ? 5.847 5.102 0.793 1.00 97.81 89 ILE A C 1
ATOM 706 O O . ILE A 1 89 ? 5.241 6.144 0.586 1.00 97.81 89 ILE A O 1
ATOM 710 N N . THR A 1 90 ? 5.971 4.207 -0.174 1.00 97.88 90 THR A N 1
ATOM 711 C CA . THR A 1 90 ? 5.364 4.453 -1.484 1.00 97.88 90 THR A CA 1
ATOM 712 C C . THR A 1 90 ? 3.877 4.098 -1.481 1.00 97.88 90 THR A C 1
ATOM 714 O O . THR A 1 90 ? 3.382 3.359 -0.624 1.00 97.88 90 THR A O 1
ATOM 717 N N . ASN A 1 91 ? 3.125 4.627 -2.449 1.00 98.06 91 ASN A N 1
ATOM 718 C CA . ASN A 1 91 ? 1.709 4.282 -2.597 1.00 98.06 91 ASN A CA 1
ATOM 719 C C . ASN A 1 91 ? 1.532 2.780 -2.900 1.00 98.06 91 ASN A C 1
ATOM 721 O O . ASN A 1 91 ? 0.609 2.159 -2.377 1.00 98.06 91 ASN A O 1
ATOM 725 N N . GLY A 1 92 ? 2.452 2.179 -3.663 1.00 98.19 92 GLY A N 1
ATOM 726 C CA . GLY A 1 92 ? 2.500 0.737 -3.896 1.00 98.19 92 GLY A CA 1
ATOM 727 C C . GLY A 1 92 ? 2.670 -0.072 -2.616 1.00 98.19 92 GLY A C 1
ATOM 728 O O . GLY A 1 92 ? 1.905 -1.006 -2.378 1.00 98.19 92 GLY A O 1
ATOM 729 N N . VAL A 1 93 ? 3.609 0.330 -1.750 1.00 98.62 93 VAL A N 1
ATOM 730 C CA . VAL A 1 93 ? 3.806 -0.294 -0.430 1.00 98.62 93 VAL A CA 1
ATOM 731 C C . VAL A 1 93 ? 2.536 -0.213 0.412 1.00 98.62 93 VAL A C 1
ATOM 733 O O . VAL A 1 93 ? 2.135 -1.214 1.008 1.00 98.62 93 VAL A O 1
ATOM 736 N N . PHE A 1 94 ? 1.870 0.945 0.428 1.00 98.69 94 PHE A N 1
ATOM 737 C CA . PHE A 1 94 ? 0.622 1.106 1.169 1.00 98.69 94 PHE A CA 1
ATOM 738 C C . PHE A 1 94 ? -0.478 0.169 0.660 1.00 98.69 94 PHE A C 1
ATOM 740 O O . PHE A 1 94 ? -1.123 -0.516 1.455 1.00 98.69 94 PHE A O 1
ATOM 747 N N . ILE A 1 95 ? -0.681 0.110 -0.661 1.00 98.69 95 ILE 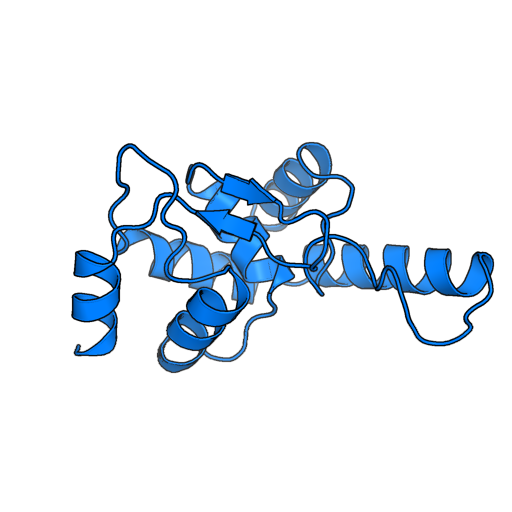A N 1
ATOM 748 C CA . ILE A 1 95 ? -1.676 -0.779 -1.271 1.00 98.69 95 ILE A CA 1
ATOM 749 C C . ILE A 1 95 ? -1.347 -2.239 -0.954 1.00 98.69 95 ILE A C 1
ATOM 751 O O . ILE A 1 95 ? -2.233 -2.969 -0.510 1.00 98.69 95 ILE A O 1
ATOM 755 N N . ALA A 1 96 ? -0.084 -2.649 -1.114 1.00 98.69 96 ALA A N 1
ATOM 756 C CA . ALA A 1 96 ? 0.361 -4.004 -0.812 1.00 98.69 96 ALA A CA 1
ATOM 757 C C . ALA A 1 96 ? 0.044 -4.391 0.639 1.00 98.69 96 ALA A C 1
ATOM 759 O O . ALA A 1 96 ? -0.580 -5.423 0.888 1.00 98.69 96 ALA A O 1
ATOM 760 N N . ALA A 1 97 ? 0.424 -3.540 1.595 1.00 98.69 97 ALA A N 1
ATOM 761 C CA . ALA A 1 97 ? 0.191 -3.777 3.014 1.00 98.69 97 ALA A CA 1
ATOM 762 C C . ALA A 1 97 ? -1.307 -3.826 3.352 1.00 98.69 97 ALA A C 1
ATOM 764 O O . ALA A 1 97 ? -1.745 -4.728 4.058 1.00 98.69 97 ALA A O 1
ATOM 765 N N . ALA A 1 98 ? -2.120 -2.919 2.803 1.00 98.69 98 ALA A N 1
ATOM 766 C CA . ALA A 1 98 ? -3.560 -2.890 3.054 1.00 98.69 98 ALA A CA 1
ATOM 767 C C . ALA A 1 98 ? -4.284 -4.128 2.503 1.00 98.69 98 ALA A C 1
ATOM 769 O O . ALA A 1 98 ? -5.130 -4.710 3.184 1.00 98.69 98 ALA A O 1
ATOM 770 N N . VAL A 1 99 ? -3.940 -4.571 1.294 1.00 98.69 99 VAL A N 1
ATOM 771 C CA . VAL A 1 99 ? -4.506 -5.803 0.728 1.00 98.69 99 VAL A CA 1
ATOM 772 C C . VAL A 1 99 ? -4.062 -7.016 1.547 1.00 98.69 99 VAL A C 1
ATOM 774 O O . VAL A 1 99 ? -4.896 -7.849 1.900 1.00 98.69 99 VAL A O 1
ATOM 777 N N . HIS A 1 100 ? -2.782 -7.077 1.930 1.00 98.50 100 HIS A N 1
ATOM 778 C CA . HIS A 1 100 ? -2.257 -8.130 2.797 1.00 98.50 100 HIS A CA 1
ATOM 779 C C . HIS A 1 100 ? -2.966 -8.183 4.163 1.00 98.50 100 HIS A C 1
ATOM 781 O O . HIS A 1 100 ? -3.312 -9.263 4.635 1.00 98.50 100 HIS A O 1
ATOM 787 N N . SER A 1 101 ? -3.260 -7.030 4.771 1.00 98.25 101 SER A N 1
ATOM 788 C CA . SER A 1 101 ? -4.006 -6.918 6.033 1.00 98.25 101 SER A CA 1
ATOM 789 C C . SER A 1 101 ? -5.509 -7.223 5.904 1.00 98.25 101 SER A C 1
ATOM 791 O O . SER A 1 101 ? -6.262 -7.047 6.864 1.00 98.25 101 SER A O 1
ATOM 793 N N . GLY A 1 102 ? -5.975 -7.671 4.734 1.00 98.12 102 GLY A N 1
ATOM 794 C CA . GLY A 1 102 ? -7.345 -8.132 4.522 1.00 98.12 102 GLY A CA 1
ATOM 795 C C . GLY A 1 102 ? -8.373 -7.013 4.364 1.00 98.12 102 GLY A C 1
ATOM 796 O O . GLY A 1 102 ? -9.567 -7.253 4.557 1.00 98.12 102 GLY A O 1
ATOM 797 N N . PHE A 1 103 ? -7.951 -5.787 4.036 1.00 98.62 103 PHE A N 1
ATOM 798 C CA . PHE A 1 103 ? -8.895 -4.724 3.699 1.00 98.62 103 PHE A CA 1
ATOM 799 C C . PHE A 1 103 ? -9.527 -4.996 2.329 1.00 98.62 103 PHE A C 1
ATOM 801 O O . PHE A 1 103 ? -8.849 -5.315 1.351 1.00 98.62 103 PHE A O 1
ATOM 808 N N . LYS A 1 104 ? -10.846 -4.812 2.235 1.00 98.44 104 LYS A N 1
ATOM 809 C CA . LYS A 1 104 ? -11.535 -4.782 0.943 1.00 98.44 104 LYS A CA 1
ATOM 810 C C . LYS A 1 104 ? -11.097 -3.538 0.195 1.00 98.44 104 LYS A C 1
ATOM 812 O O . LYS A 1 104 ? -11.043 -2.457 0.788 1.00 98.44 104 LYS A O 1
ATOM 817 N N . TYR A 1 105 ? -10.872 -3.681 -1.102 1.00 98.25 105 TYR A N 1
ATOM 818 C CA . TYR A 1 105 ? -10.396 -2.596 -1.940 1.00 98.25 105 TYR A CA 1
ATOM 819 C C . TYR A 1 105 ? -11.212 -2.443 -3.221 1.00 98.25 105 TYR A C 1
ATOM 821 O O . TYR A 1 105 ? -11.898 -3.363 -3.666 1.00 98.25 105 TYR A O 1
ATOM 829 N N . LYS A 1 106 ? -11.137 -1.250 -3.806 1.00 97.62 106 LYS A N 1
ATOM 830 C CA . LYS A 1 106 ? -11.611 -0.945 -5.155 1.00 97.62 106 LYS A CA 1
ATOM 831 C C . LYS A 1 106 ? -10.526 -0.149 -5.869 1.00 97.62 106 LYS A C 1
ATOM 833 O O . LYS A 1 106 ? -10.172 0.933 -5.405 1.00 97.62 106 LYS A O 1
ATOM 838 N N . ILE A 1 107 ? -10.014 -0.682 -6.971 1.00 95.88 107 ILE A N 1
ATOM 839 C CA . ILE A 1 107 ? -9.049 0.012 -7.829 1.00 95.88 107 ILE A CA 1
ATOM 840 C C . ILE A 1 107 ? -9.774 1.142 -8.568 1.00 95.88 107 ILE A C 1
ATOM 842 O O . ILE A 1 107 ? -10.890 0.954 -9.057 1.00 95.88 107 ILE A O 1
ATOM 846 N N . ASP A 1 108 ? -9.158 2.320 -8.623 1.00 90.31 108 ASP A N 1
ATOM 847 C CA . ASP A 1 108 ? -9.602 3.398 -9.500 1.00 90.31 108 ASP A CA 1
ATOM 848 C C . ASP A 1 108 ? -8.973 3.208 -10.882 1.00 90.31 108 ASP A C 1
ATOM 850 O O . ASP A 1 108 ? -7.770 3.340 -11.057 1.00 90.31 108 ASP A O 1
ATOM 854 N N . GLU A 1 109 ? -9.783 2.910 -11.893 1.00 85.69 109 GLU A N 1
ATOM 855 C CA . GLU A 1 109 ? -9.285 2.649 -13.246 1.00 85.69 109 GLU A CA 1
ATOM 856 C C . GLU A 1 109 ? -8.596 3.864 -13.887 1.00 85.69 109 GLU A C 1
ATOM 858 O O . GLU A 1 109 ? -7.860 3.709 -14.864 1.00 85.69 109 GLU A O 1
ATOM 863 N N . ASN A 1 110 ? -8.804 5.069 -13.356 1.00 86.50 110 ASN A N 1
ATOM 864 C CA . ASN A 1 110 ? -8.257 6.302 -13.913 1.00 86.50 110 ASN A CA 1
ATOM 865 C C . ASN A 1 110 ? -7.044 6.838 -13.145 1.00 86.50 110 ASN A C 1
ATOM 867 O O . ASN A 1 110 ? -6.462 7.840 -13.567 1.00 86.50 110 ASN A O 1
ATOM 871 N N . SER A 1 111 ? -6.641 6.200 -12.044 1.00 90.19 111 SER A N 1
ATOM 872 C CA . SER A 1 111 ? -5.530 6.664 -11.214 1.00 90.19 111 SER A CA 1
ATOM 873 C C . SER A 1 111 ? -4.729 5.489 -10.641 1.00 90.19 111 SER A C 1
ATOM 875 O O . SER A 1 111 ? -5.218 4.367 -10.609 1.00 90.19 111 SER A O 1
ATOM 877 N N . PRO A 1 112 ? -3.491 5.694 -10.164 1.00 94.06 112 PRO A N 1
ATOM 878 C CA . PRO A 1 112 ? -2.706 4.616 -9.556 1.00 94.06 112 PRO A CA 1
ATOM 879 C C . PRO A 1 112 ? -3.198 4.232 -8.150 1.00 94.06 112 PRO A C 1
ATOM 881 O O . PRO A 1 112 ? -2.472 3.596 -7.386 1.00 94.06 112 PRO A O 1
ATOM 884 N N . ASN A 1 113 ? -4.398 4.667 -7.767 1.00 96.75 113 ASN A N 1
ATOM 885 C CA . ASN A 1 113 ? -4.879 4.609 -6.401 1.00 96.75 113 ASN A CA 1
ATOM 886 C C . ASN A 1 113 ? -5.930 3.517 -6.207 1.00 96.75 113 ASN A C 1
ATOM 888 O O . ASN A 1 113 ? -6.660 3.136 -7.122 1.00 96.75 113 ASN A O 1
ATOM 892 N N . ALA A 1 114 ? -6.064 3.078 -4.960 1.00 97.25 114 ALA A N 1
ATOM 893 C CA . ALA A 1 114 ? -7.153 2.218 -4.519 1.00 97.25 114 ALA A CA 1
ATOM 894 C C . ALA A 1 114 ? -7.957 2.890 -3.399 1.00 97.25 114 ALA A C 1
ATOM 896 O O . ALA A 1 114 ? -7.439 3.704 -2.636 1.00 97.25 114 ALA A O 1
ATOM 897 N N . LEU A 1 115 ? -9.235 2.550 -3.290 1.00 98.12 115 LEU A N 1
ATOM 898 C CA . LEU A 1 115 ? -10.081 2.867 -2.141 1.00 98.12 115 LEU A CA 1
ATOM 899 C C . LEU A 1 115 ? -10.167 1.642 -1.238 1.00 98.12 115 LEU A C 1
ATOM 901 O O . LEU A 1 115 ? -10.219 0.528 -1.751 1.00 98.12 115 LEU A O 1
ATOM 905 N N . PHE A 1 116 ? -10.262 1.835 0.077 1.00 98.56 116 PHE A N 1
ATOM 906 C CA . PHE A 1 116 ? -10.328 0.739 1.048 1.00 98.56 116 PHE A CA 1
ATOM 907 C C . PHE A 1 116 ? -11.533 0.863 1.982 1.00 98.56 116 PHE A C 1
ATOM 909 O O . PHE A 1 116 ? -12.056 1.952 2.218 1.00 98.56 116 PHE A O 1
ATOM 916 N N . ASN A 1 117 ? -11.971 -0.244 2.578 1.00 98.44 117 ASN A N 1
ATOM 917 C CA . ASN A 1 117 ? -13.004 -0.258 3.621 1.00 98.44 117 ASN A CA 1
ATOM 918 C C . ASN A 1 117 ? -12.476 0.170 5.009 1.00 98.44 117 ASN A C 1
ATOM 920 O O . ASN A 1 117 ? -12.793 -0.453 6.021 1.00 98.44 117 ASN A O 1
ATOM 924 N N . MET A 1 118 ? -11.675 1.235 5.073 1.00 98.44 118 MET A N 1
ATOM 925 C CA . MET A 1 118 ? -11.104 1.761 6.318 1.00 98.44 118 MET A CA 1
ATOM 926 C C . MET A 1 118 ? -12.052 2.757 6.996 1.00 98.44 118 MET A C 1
ATOM 928 O O . MET A 1 118 ? -12.636 3.634 6.352 1.00 98.44 118 MET A O 1
ATOM 932 N N . SER A 1 119 ? -12.200 2.646 8.316 1.00 97.75 119 SER A N 1
ATOM 933 C CA . SER A 1 119 ? -13.031 3.546 9.113 1.00 97.75 119 SER A CA 1
ATOM 934 C C . SER A 1 119 ? -12.418 4.943 9.195 1.00 97.75 119 SER A C 1
ATOM 936 O O . SER A 1 119 ? -11.375 5.145 9.814 1.00 97.75 119 SER A O 1
ATOM 938 N N . GLU A 1 120 ? -13.121 5.948 8.665 1.00 96.94 120 GLU A N 1
ATOM 939 C CA . GLU A 1 120 ? -12.723 7.356 8.823 1.00 96.94 120 GLU A CA 1
ATOM 940 C C . GLU A 1 120 ? -12.606 7.761 10.301 1.00 96.94 120 GLU A C 1
ATOM 942 O O . GLU A 1 120 ? -11.805 8.626 10.643 1.00 96.94 120 GLU A O 1
ATOM 947 N N . LYS A 1 121 ? -13.391 7.136 11.191 1.00 96.50 121 LYS A N 1
ATOM 948 C CA . LYS A 1 121 ? -13.325 7.418 12.628 1.00 96.50 121 LYS A CA 1
ATOM 949 C C . LYS A 1 121 ? -11.977 6.988 13.210 1.00 96.50 121 LYS A C 1
ATOM 951 O O . LYS A 1 121 ? -11.328 7.816 13.836 1.00 96.50 121 LYS A O 1
ATOM 956 N N . SER A 1 122 ? -11.539 5.748 12.964 1.00 96.50 122 SER A N 1
ATOM 957 C CA . SER A 1 122 ? -10.249 5.277 13.492 1.00 96.50 122 SER A CA 1
ATOM 958 C C . SER A 1 122 ? -9.075 6.019 12.858 1.00 96.50 122 SER A C 1
ATOM 960 O O . SER A 1 122 ? -8.119 6.340 13.547 1.00 96.50 122 SER A O 1
ATOM 962 N N . LEU A 1 123 ? -9.164 6.362 11.566 1.00 96.38 123 LEU A N 1
ATOM 963 C CA . LEU A 1 123 ? -8.133 7.162 10.896 1.00 96.38 123 LEU A CA 1
ATOM 964 C C . LEU A 1 123 ? -7.960 8.537 11.560 1.00 96.38 123 LEU A C 1
ATOM 966 O O . LEU A 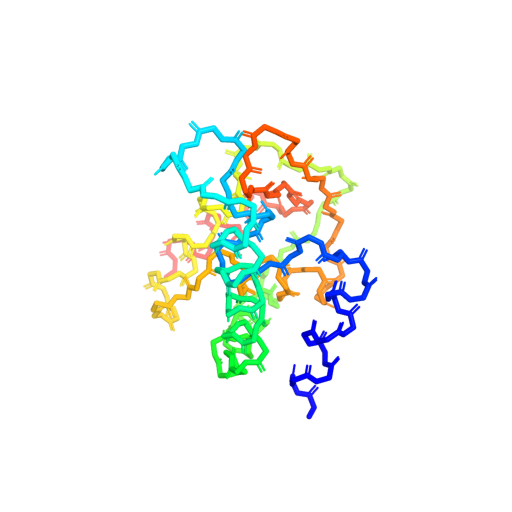1 123 ? -6.838 8.952 11.824 1.00 96.38 123 LEU A O 1
ATOM 970 N N . LYS A 1 124 ? -9.063 9.218 11.896 1.00 95.44 124 LYS A N 1
ATOM 971 C CA . LYS A 1 124 ? -9.026 10.504 12.611 1.00 95.44 124 LYS A CA 1
ATOM 972 C C . LYS A 1 124 ? -8.527 10.393 14.051 1.00 95.44 124 LYS A C 1
ATOM 974 O O . LYS A 1 124 ? -7.996 11.368 14.571 1.00 95.44 124 LYS A O 1
ATOM 979 N N . GLU A 1 125 ? -8.749 9.261 14.711 1.00 95.12 125 GLU A N 1
ATOM 980 C CA . GLU A 1 125 ? -8.212 8.999 16.052 1.00 95.12 125 GLU A CA 1
ATOM 981 C C . GLU A 1 125 ? -6.682 8.866 15.992 1.00 95.12 125 GLU A C 1
ATOM 983 O O . GLU A 1 125 ? -5.992 9.550 16.741 1.00 95.12 125 GLU A O 1
ATOM 988 N N . ILE A 1 126 ? -6.158 8.096 15.030 1.00 92.69 126 ILE A N 1
ATOM 989 C CA . ILE A 1 126 ? -4.711 7.936 14.791 1.00 92.69 126 ILE A CA 1
ATOM 990 C C . ILE A 1 126 ? -4.055 9.258 14.359 1.00 92.69 126 ILE A C 1
ATOM 992 O O . ILE A 1 126 ? -2.930 9.555 14.749 1.00 92.69 126 ILE A O 1
ATOM 996 N N . GLU A 1 127 ? -4.746 10.072 13.556 1.00 89.50 127 GLU A N 1
ATOM 997 C CA . GLU A 1 127 ? -4.237 11.369 13.085 1.00 89.50 127 GLU A CA 1
ATOM 998 C C . GLU A 1 127 ? -4.005 12.368 14.231 1.00 89.50 127 GLU A C 1
ATOM 1000 O O . GLU A 1 127 ? -3.098 13.195 14.150 1.00 89.50 127 GLU A O 1
ATOM 1005 N N . LYS A 1 128 ? -4.812 12.283 15.295 1.00 88.56 128 LYS A N 1
ATOM 1006 C CA . LYS A 1 128 ? -4.753 13.179 16.460 1.00 88.56 128 LYS A CA 1
ATOM 1007 C C . LYS A 1 128 ? -3.815 12.707 17.573 1.00 88.56 128 LYS A C 1
ATOM 1009 O O . LYS A 1 128 ? -3.459 13.536 18.406 1.00 88.56 128 LYS A O 1
ATOM 1014 N N . ALA A 1 129 ? -3.508 11.411 17.625 1.00 79.31 129 ALA A N 1
ATOM 1015 C CA . ALA A 1 129 ? -2.609 10.805 18.609 1.00 79.31 129 ALA A CA 1
ATOM 1016 C C . ALA A 1 129 ? -1.152 11.173 18.322 1.00 79.31 129 ALA A C 1
ATOM 1018 O O . ALA A 1 129 ? -0.394 11.427 19.276 1.00 79.31 129 ALA A O 1
#